Protein AF-A0A7C7KY24-F1 (afdb_monomer)

Secondary structure (DSSP, 8-state):
-----HHHHHHHHHHHHHHHHHHHHHHHHHHHS-HHHHHHHHHHHHHHHHHHHHHHHHHHHHHHHHHHHHHHHHHT-

Mean predicted 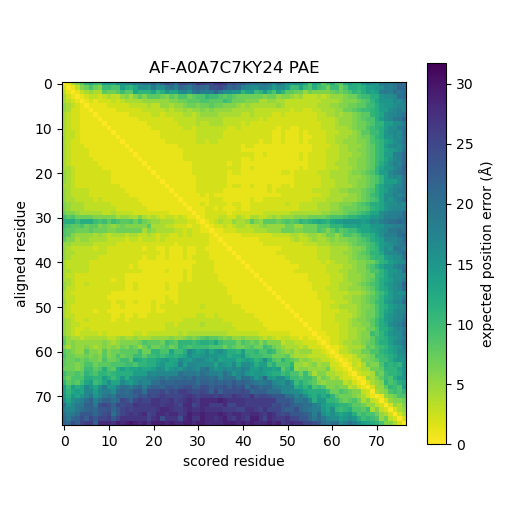aligned error: 7.01 Å

pLDDT: mean 86.79, std 15.68, range [43.62, 98.75]

Nearest PDB structures (foldseek):
  8qbv-assembly1_A  TM=7.078E-01  e=2.463E+00  Nostoc punctiforme
  8qbw-assembly1_A  TM=7.648E-01  e=3.457E+00  Nostoc punctiforme
  7o3x-assembly1_B  TM=4.780E-01  e=8.931E+00  Synechocystis sp. PCC 6803 substr. Kazusa

Foldseek 3Di:
DDDDDPVLVVVLVVLVVVLVVLVVVLVVCVVPHDPVVSVVSVVVSVVSVVVSVVSVVVSVVVVVVVVVVVVVVVVVD

Solvent-accessible surface area (backbone atoms only — not comparable to full-atom values): 4421 Å² total; per-residue (Å²): 133,92,76,76,53,75,66,55,48,50,52,46,51,55,52,49,54,52,44,52,51,49,54,57,50,49,61,55,35,70,81,75,51,59,68,74,62,48,51,52,51,51,52,51,44,50,53,52,51,52,54,48,53,49,56,57,47,53,52,54,51,51,56,51,51,50,54,52,58,53,60,52,60,60,71,78,102

Radius of gyration: 19.04 Å; Cα contacts (8 Å, |Δi|>4): 27; chains: 1; bounding box: 30×21×64 Å

Structure (mmCIF, N/CA/C/O backbone):
data_AF-A0A7C7KY24-F1
#
_entry.id   AF-A0A7C7KY24-F1
#
loop_
_atom_site.group_PDB
_atom_site.id
_atom_site.type_symbol
_atom_site.label_a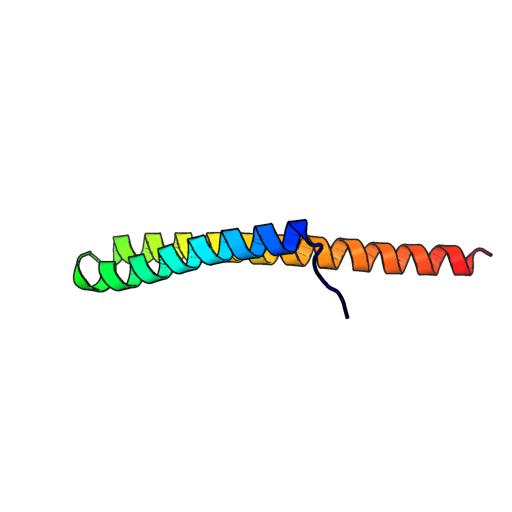tom_id
_atom_site.label_alt_id
_atom_site.label_comp_id
_atom_site.label_asym_id
_atom_site.label_entity_id
_atom_site.label_seq_id
_atom_site.pdbx_PDB_ins_code
_atom_site.Cartn_x
_atom_site.Cartn_y
_atom_site.Cartn_z
_atom_site.occupancy
_atom_site.B_iso_or_equiv
_atom_site.auth_seq_id
_atom_site.auth_comp_id
_atom_site.auth_asym_id
_atom_site.auth_atom_id
_atom_site.pdbx_PDB_model_num
ATOM 1 N N . MET A 1 1 ? 15.304 -13.246 -17.438 1.00 61.41 1 MET A N 1
ATOM 2 C CA . MET A 1 1 ? 14.502 -12.976 -16.223 1.00 61.41 1 MET A CA 1
ATOM 3 C C . MET A 1 1 ? 14.030 -11.537 -16.331 1.00 61.41 1 MET A C 1
ATOM 5 O O . MET A 1 1 ? 14.891 -10.672 -16.444 1.00 61.41 1 MET A O 1
ATOM 9 N N . MET A 1 2 ? 12.719 -11.304 -16.416 1.00 66.50 2 MET A N 1
ATOM 10 C CA . MET A 1 2 ? 12.143 -9.966 -16.642 1.00 66.50 2 MET A CA 1
ATOM 11 C C . MET A 1 2 ? 12.408 -9.049 -15.443 1.00 66.50 2 MET A C 1
ATOM 13 O O . MET A 1 2 ? 12.470 -9.523 -14.302 1.00 66.50 2 MET A O 1
ATOM 17 N N . ARG A 1 3 ? 12.626 -7.757 -15.702 1.00 74.94 3 ARG A N 1
ATOM 18 C CA . ARG A 1 3 ? 12.974 -6.749 -14.693 1.00 74.94 3 ARG A CA 1
ATOM 19 C C . ARG A 1 3 ? 12.315 -5.422 -15.050 1.00 74.94 3 ARG A C 1
ATOM 21 O O . ARG A 1 3 ? 12.523 -4.941 -16.151 1.00 74.94 3 ARG A O 1
ATOM 28 N N . LEU A 1 4 ? 11.658 -4.815 -14.064 1.00 83.38 4 LEU A N 1
ATOM 29 C CA . LEU A 1 4 ? 11.117 -3.458 -14.156 1.00 83.38 4 LEU A CA 1
ATOM 30 C C . LEU A 1 4 ? 12.183 -2.457 -14.626 1.00 83.38 4 LEU A C 1
ATOM 32 O O . LEU A 1 4 ? 13.353 -2.556 -14.217 1.00 83.38 4 LEU A O 1
ATOM 36 N N . SER A 1 5 ? 11.764 -1.435 -15.376 1.00 88.56 5 SER A N 1
ATOM 37 C CA . SER A 1 5 ? 12.609 -0.267 -15.646 1.00 88.56 5 SER A CA 1
ATOM 38 C C . SER A 1 5 ? 13.024 0.440 -14.346 1.00 88.56 5 SER A C 1
ATOM 40 O O . SER A 1 5 ? 12.451 0.234 -13.269 1.00 88.56 5 SER A O 1
ATOM 42 N N . LYS A 1 6 ? 14.047 1.302 -14.413 1.00 89.25 6 LYS A N 1
ATOM 43 C CA . LYS A 1 6 ? 14.508 2.058 -13.233 1.00 89.25 6 LYS A CA 1
ATOM 44 C C . LYS A 1 6 ? 13.404 2.967 -12.690 1.00 89.25 6 LYS A C 1
ATOM 46 O O . LYS A 1 6 ? 13.281 3.127 -11.473 1.00 89.25 6 LYS A O 1
ATOM 51 N N . GLU A 1 7 ? 12.615 3.541 -13.585 1.00 90.38 7 GLU A N 1
ATOM 52 C CA . GLU A 1 7 ? 11.506 4.440 -13.302 1.00 90.38 7 GLU A CA 1
ATOM 53 C C . GLU A 1 7 ? 10.356 3.689 -12.619 1.00 90.38 7 GLU A C 1
ATOM 55 O O . GLU A 1 7 ? 9.925 4.094 -11.537 1.00 90.38 7 GLU A O 1
ATOM 60 N N . GLU A 1 8 ? 9.929 2.550 -13.171 1.00 90.06 8 GLU A N 1
ATOM 61 C CA . GLU A 1 8 ? 8.866 1.713 -12.591 1.00 90.06 8 GLU A CA 1
ATOM 62 C C . GLU A 1 8 ? 9.289 1.097 -11.260 1.00 90.06 8 GLU A C 1
ATOM 64 O O . GLU A 1 8 ? 8.502 1.051 -10.314 1.00 90.06 8 GLU A O 1
ATOM 69 N N . LEU A 1 9 ? 10.554 0.681 -11.137 1.00 92.81 9 LEU A N 1
ATOM 70 C CA . LEU A 1 9 ? 11.110 0.202 -9.876 1.00 92.81 9 LEU A CA 1
ATOM 71 C C . LEU A 1 9 ? 11.039 1.289 -8.800 1.00 92.81 9 LEU A C 1
ATOM 73 O O . LEU A 1 9 ? 10.646 1.016 -7.663 1.00 92.81 9 LEU A O 1
ATOM 77 N N . LYS A 1 10 ? 11.433 2.520 -9.139 1.00 95.75 10 LYS A N 1
ATOM 78 C CA . LYS A 1 10 ? 11.356 3.656 -8.217 1.00 95.75 10 LYS A CA 1
ATOM 79 C C . LYS A 1 10 ? 9.907 3.925 -7.819 1.00 95.75 10 LYS A C 1
ATOM 81 O O . LYS A 1 10 ? 9.619 4.022 -6.627 1.00 95.75 10 LYS A O 1
ATOM 86 N N . GLU A 1 11 ? 8.998 3.976 -8.788 1.00 95.75 11 GLU A N 1
ATOM 87 C CA . GLU A 1 11 ? 7.579 4.210 -8.537 1.00 95.75 11 GLU A CA 1
ATOM 88 C C . GLU A 1 11 ? 6.958 3.123 -7.646 1.00 95.75 11 GLU A C 1
ATOM 90 O O . GLU A 1 11 ? 6.283 3.439 -6.659 1.00 95.75 11 GLU A O 1
ATOM 95 N N . ALA A 1 12 ? 7.213 1.847 -7.946 1.00 96.12 12 ALA A N 1
ATOM 96 C CA . ALA A 1 12 ? 6.742 0.722 -7.150 1.00 96.12 12 ALA A CA 1
ATOM 97 C C . ALA A 1 12 ? 7.256 0.817 -5.708 1.00 96.12 12 ALA A C 1
ATOM 99 O O . ALA A 1 12 ? 6.471 0.704 -4.764 1.00 96.12 12 ALA A O 1
ATOM 100 N N . LYS A 1 13 ? 8.553 1.102 -5.517 1.00 97.81 13 LYS A N 1
ATOM 101 C CA . LYS A 1 13 ? 9.151 1.264 -4.181 1.00 97.81 13 LYS A CA 1
ATOM 102 C C . LYS A 1 13 ? 8.541 2.433 -3.414 1.00 97.81 13 LYS A C 1
ATOM 104 O O . LYS A 1 13 ? 8.250 2.286 -2.229 1.00 97.81 13 LYS A O 1
ATOM 109 N N . ASP A 1 14 ? 8.303 3.568 -4.062 1.00 98.31 14 ASP A N 1
ATOM 110 C CA . ASP A 1 14 ? 7.694 4.727 -3.407 1.00 98.31 14 ASP A CA 1
ATOM 111 C C . ASP A 1 14 ? 6.235 4.460 -3.012 1.00 98.31 14 ASP A C 1
ATOM 113 O O . ASP A 1 14 ? 5.804 4.855 -1.927 1.00 98.31 14 ASP A O 1
ATOM 117 N N . ARG A 1 15 ? 5.471 3.732 -3.835 1.00 98.31 15 ARG A N 1
ATOM 118 C CA . ARG A 1 15 ? 4.114 3.288 -3.475 1.00 98.31 15 ARG A CA 1
ATOM 119 C C . ARG A 1 15 ? 4.134 2.300 -2.307 1.00 98.31 15 ARG A C 1
ATOM 121 O O . ARG A 1 15 ? 3.361 2.474 -1.367 1.00 98.31 15 ARG A O 1
ATOM 128 N N . LEU A 1 16 ? 5.045 1.326 -2.319 1.00 98.56 16 LEU A N 1
ATOM 129 C CA . LEU A 1 16 ? 5.199 0.353 -1.233 1.00 98.56 16 LEU A CA 1
ATOM 130 C C . LEU A 1 16 ? 5.584 1.017 0.097 1.00 98.56 16 LEU A C 1
ATOM 132 O O . LEU A 1 16 ? 5.010 0.670 1.123 1.00 98.56 16 LEU A O 1
ATOM 136 N N . ARG A 1 17 ? 6.457 2.033 0.090 1.00 98.69 17 ARG A N 1
ATOM 137 C CA . ARG A 1 17 ? 6.789 2.824 1.295 1.00 98.69 17 ARG A CA 1
ATOM 138 C C . ARG A 1 17 ? 5.573 3.526 1.899 1.00 98.69 17 ARG A C 1
ATOM 140 O O . ARG A 1 17 ? 5.434 3.592 3.119 1.00 9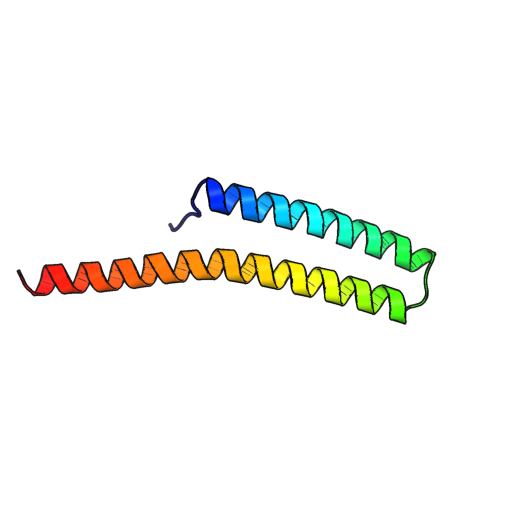8.69 17 ARG A O 1
ATOM 147 N N . ARG A 1 18 ? 4.672 4.053 1.062 1.00 98.56 18 ARG A N 1
ATOM 148 C CA . ARG A 1 18 ? 3.415 4.652 1.547 1.00 98.56 18 ARG A CA 1
ATOM 149 C C . ARG A 1 18 ? 2.509 3.594 2.174 1.00 98.56 18 ARG A C 1
ATOM 151 O O . ARG A 1 18 ? 1.965 3.834 3.247 1.00 98.56 18 ARG A O 1
ATOM 158 N N . ILE A 1 19 ? 2.394 2.426 1.541 1.00 98.75 19 ILE A N 1
ATOM 159 C CA . ILE A 1 19 ? 1.601 1.295 2.048 1.00 98.75 19 ILE A CA 1
ATOM 160 C C . ILE A 1 19 ? 2.157 0.797 3.386 1.00 98.75 19 ILE A C 1
ATOM 162 O O . ILE A 1 19 ? 1.389 0.567 4.312 1.00 98.75 19 ILE A O 1
ATOM 166 N N . GLU A 1 20 ? 3.478 0.709 3.538 1.00 98.75 20 GLU A N 1
ATOM 167 C CA . GLU A 1 20 ? 4.127 0.390 4.816 1.00 98.75 20 GLU A CA 1
ATOM 168 C C . GLU A 1 20 ? 3.706 1.376 5.921 1.00 98.75 20 GLU A C 1
ATOM 170 O O . GLU A 1 20 ? 3.381 0.975 7.039 1.00 98.75 20 GLU A O 1
ATOM 175 N N . GLY A 1 21 ? 3.640 2.673 5.598 1.00 98.56 21 GLY A N 1
ATOM 176 C CA . GLY A 1 21 ? 3.086 3.694 6.487 1.00 98.56 21 GLY A CA 1
ATOM 177 C C . GLY A 1 21 ? 1.622 3.442 6.861 1.00 98.56 21 GLY A C 1
ATOM 178 O O . GLY A 1 21 ? 1.279 3.542 8.037 1.00 98.56 21 GLY A O 1
ATOM 179 N N . GLN A 1 22 ? 0.779 3.065 5.895 1.00 98.44 22 GLN A N 1
ATOM 180 C CA . GLN A 1 22 ? -0.625 2.714 6.148 1.00 98.44 22 GLN A CA 1
ATOM 181 C C . GLN A 1 22 ? -0.747 1.503 7.076 1.00 98.44 22 GLN A C 1
ATOM 183 O O . GLN A 1 22 ? -1.519 1.549 8.027 1.00 98.44 22 GLN A O 1
ATOM 188 N N . VAL A 1 23 ? 0.043 0.449 6.848 1.00 98.56 23 VAL A N 1
ATOM 189 C CA . VAL A 1 23 ? 0.044 -0.761 7.686 1.00 98.56 23 VAL A CA 1
ATOM 190 C C . VAL A 1 23 ? 0.464 -0.431 9.119 1.00 98.56 23 VAL A C 1
ATOM 192 O O . VAL A 1 23 ? -0.219 -0.839 10.055 1.00 98.56 23 VAL A O 1
ATOM 195 N N . ARG A 1 24 ? 1.512 0.383 9.308 1.00 98.31 24 ARG A N 1
ATOM 196 C CA . ARG A 1 24 ? 1.886 0.881 10.644 1.00 98.31 24 ARG A CA 1
ATOM 197 C C . ARG A 1 24 ? 0.780 1.710 11.298 1.00 98.31 24 ARG A C 1
ATOM 199 O O . ARG A 1 24 ? 0.582 1.615 12.503 1.00 98.31 24 ARG A O 1
ATOM 206 N N . GLY A 1 25 ? 0.067 2.526 10.522 1.00 97.94 25 GLY A N 1
ATOM 207 C CA . GLY A 1 25 ? -1.086 3.285 11.009 1.00 97.94 25 GLY A CA 1
ATOM 208 C C . GLY A 1 25 ? -2.217 2.373 11.483 1.00 97.94 25 GLY A C 1
ATOM 209 O O . GLY A 1 25 ? -2.720 2.554 12.586 1.00 97.94 25 GLY A O 1
ATOM 210 N N . ILE A 1 26 ? -2.551 1.346 10.697 1.00 98.19 26 ILE A N 1
ATOM 211 C CA . ILE A 1 26 ? -3.561 0.334 11.041 1.00 98.19 26 ILE A CA 1
ATOM 212 C C . ILE A 1 26 ? -3.207 -0.364 12.358 1.00 98.19 26 ILE A C 1
ATOM 214 O O . ILE A 1 26 ? -4.089 -0.544 13.190 1.00 98.19 26 ILE A O 1
ATOM 218 N N . GLN A 1 27 ? -1.930 -0.706 12.578 1.00 98.00 27 GLN A N 1
ATOM 219 C CA . GLN A 1 27 ? -1.485 -1.313 13.838 1.00 98.00 27 GLN A CA 1
ATOM 220 C C . GLN A 1 27 ? -1.807 -0.432 15.053 1.00 98.00 27 GLN A C 1
ATOM 222 O O . GLN A 1 27 ? -2.318 -0.947 16.037 1.00 98.00 27 GLN A O 1
ATOM 227 N N . ARG A 1 28 ? -1.576 0.886 14.969 1.00 97.44 28 ARG A N 1
ATOM 228 C CA . ARG A 1 28 ? -1.914 1.829 16.054 1.00 97.44 28 ARG A CA 1
ATOM 229 C C . ARG A 1 28 ? -3.423 1.969 16.245 1.00 97.44 28 ARG A C 1
ATOM 231 O O . ARG A 1 28 ? -3.910 1.995 17.366 1.00 97.44 28 ARG A O 1
ATOM 238 N N . MET A 1 29 ? -4.178 2.000 15.146 1.00 97.56 29 MET A N 1
ATOM 239 C CA . MET A 1 29 ? -5.636 2.131 15.207 1.00 97.56 29 MET A CA 1
ATOM 240 C C . MET A 1 29 ? -6.323 0.964 15.918 1.00 97.56 29 MET A C 1
ATOM 242 O O . MET A 1 29 ? -7.408 1.166 16.446 1.00 97.56 29 MET A O 1
ATOM 246 N N . LEU A 1 30 ? -5.722 -0.230 15.948 1.00 96.44 30 LEU A N 1
ATOM 247 C CA . LEU A 1 30 ? -6.284 -1.372 16.681 1.00 96.44 30 LEU A CA 1
ATOM 248 C C . LEU A 1 30 ? -6.413 -1.109 18.187 1.00 96.44 30 LEU A C 1
ATOM 250 O O . LEU A 1 30 ? -7.280 -1.699 18.823 1.00 96.44 30 LEU A O 1
ATOM 254 N N . GLU A 1 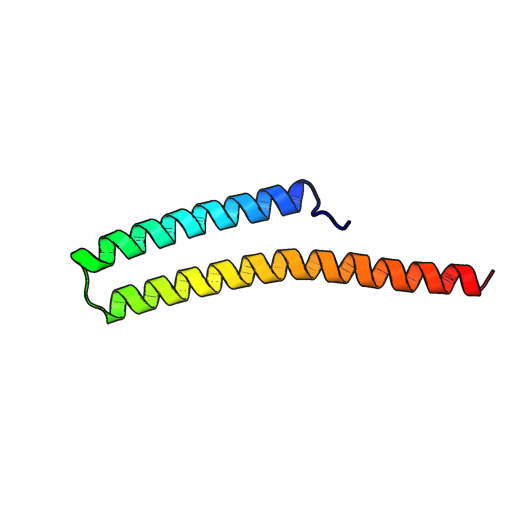31 ? -5.568 -0.240 18.743 1.00 94.06 31 GLU A N 1
ATOM 255 C CA . GLU A 1 31 ? -5.586 0.128 20.163 1.00 94.06 31 GLU A CA 1
ATOM 256 C C . GLU A 1 31 ? -6.473 1.357 20.433 1.00 94.06 31 GLU A C 1
ATOM 258 O O . GLU A 1 31 ? -6.944 1.547 21.552 1.00 94.06 31 GLU A O 1
ATOM 263 N N . GLU A 1 32 ? -6.724 2.184 19.412 1.00 92.44 32 GLU A N 1
ATOM 264 C CA . GLU A 1 32 ? -7.295 3.532 19.563 1.00 92.44 32 GLU A CA 1
ATOM 265 C C . GLU A 1 32 ? -8.689 3.717 18.930 1.00 92.44 32 GLU A C 1
ATOM 267 O O . GLU A 1 32 ? -9.346 4.725 19.197 1.00 92.44 32 GLU A O 1
ATOM 272 N N . ARG A 1 33 ? -9.133 2.822 18.033 1.00 94.19 33 ARG A N 1
ATOM 273 C CA . ARG A 1 33 ? -10.291 3.052 17.142 1.00 94.19 33 ARG A CA 1
ATOM 274 C C . ARG A 1 33 ? -11.242 1.867 17.060 1.00 94.19 33 ARG A C 1
ATOM 276 O O . ARG A 1 33 ? -10.874 0.723 17.312 1.00 94.19 33 ARG A O 1
ATOM 283 N N . GLU A 1 34 ? -12.477 2.142 16.640 1.00 92.62 34 GLU A N 1
ATOM 284 C CA . GLU A 1 34 ? -13.487 1.104 16.439 1.00 92.62 34 GLU A CA 1
ATOM 285 C C . GLU A 1 34 ? -13.214 0.261 15.184 1.00 92.62 34 GLU A C 1
ATOM 287 O O . GLU A 1 34 ? -12.709 0.743 14.162 1.00 92.62 34 GLU A O 1
ATOM 292 N N . CYS A 1 35 ? -13.617 -1.014 15.228 1.00 95.38 35 CYS A N 1
ATOM 293 C CA . CYS A 1 35 ? -13.379 -1.974 14.149 1.00 95.38 35 CYS A CA 1
ATOM 294 C C . CYS A 1 35 ? -13.833 -1.499 12.751 1.00 95.38 35 CYS A C 1
ATOM 296 O O . CYS A 1 35 ? -13.080 -1.728 11.800 1.00 95.38 35 CYS A O 1
ATOM 298 N N . PRO A 1 36 ? -14.993 -0.830 12.566 1.00 97.12 36 PRO A N 1
ATOM 299 C CA . PRO A 1 36 ? -15.403 -0.348 11.246 1.00 97.12 36 PRO A CA 1
ATOM 300 C C . PRO A 1 36 ? -14.399 0.627 10.617 1.00 97.12 36 PRO A C 1
ATOM 302 O O . PRO A 1 36 ? -14.123 0.539 9.420 1.00 97.12 36 PRO A O 1
ATOM 305 N N . GLU A 1 37 ? -13.794 1.511 11.413 1.00 96.44 37 GLU A N 1
ATOM 306 C CA . GLU A 1 37 ? -12.799 2.471 10.926 1.00 96.44 37 GLU A CA 1
ATOM 307 C C . GLU A 1 37 ? -11.501 1.775 10.503 1.00 96.44 37 GLU A C 1
ATOM 309 O O . GLU A 1 37 ? -10.920 2.095 9.460 1.00 96.44 37 GLU A O 1
ATOM 314 N N . VAL A 1 38 ? -11.069 0.776 11.279 1.00 98.06 38 VAL A N 1
ATOM 315 C CA . VAL A 1 38 ? -9.896 -0.049 10.961 1.00 98.06 38 VAL A CA 1
ATOM 316 C C . VAL A 1 38 ? -10.115 -0.821 9.655 1.00 98.06 38 VAL A C 1
ATOM 318 O O . VAL A 1 38 ? -9.231 -0.846 8.796 1.00 98.06 38 VAL A O 1
ATOM 321 N N . ILE A 1 39 ? -11.307 -1.396 9.452 1.00 98.12 39 ILE A N 1
ATOM 322 C CA . ILE A 1 39 ? -11.663 -2.130 8.225 1.00 98.12 39 ILE A CA 1
ATOM 323 C C . ILE A 1 39 ? -11.561 -1.227 6.989 1.00 98.12 39 ILE A C 1
ATOM 325 O O . ILE A 1 39 ? -11.035 -1.656 5.957 1.00 98.12 39 ILE A O 1
ATOM 329 N N . VAL A 1 40 ? -12.001 0.032 7.086 1.00 98.25 40 VAL A N 1
ATOM 330 C CA . VAL A 1 40 ? -11.874 1.006 5.989 1.00 98.25 40 VAL A CA 1
ATOM 3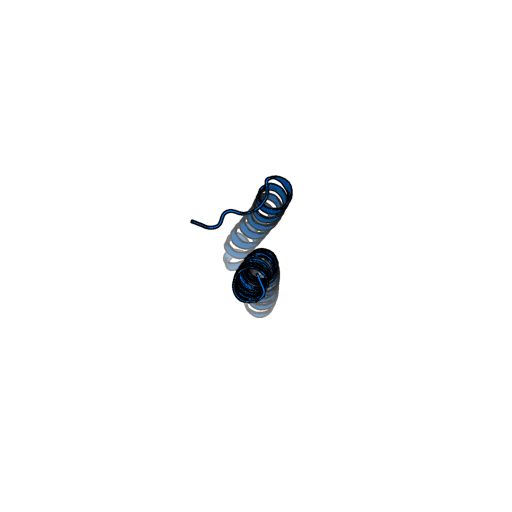31 C C . VAL A 1 40 ? -10.404 1.243 5.629 1.00 98.25 40 VAL A C 1
ATOM 333 O O . VAL A 1 40 ? -10.054 1.250 4.446 1.00 98.25 40 VAL A O 1
ATOM 336 N N . GLN A 1 41 ? -9.518 1.371 6.620 1.00 98.31 41 GLN A N 1
ATOM 337 C CA . GLN A 1 41 ? -8.087 1.565 6.361 1.00 98.31 41 GLN A CA 1
ATOM 338 C C . GLN A 1 41 ? -7.416 0.318 5.778 1.00 98.31 41 GLN A C 1
ATOM 340 O O . GLN A 1 41 ? -6.607 0.430 4.854 1.00 98.31 41 GLN A O 1
ATOM 345 N N . ILE A 1 42 ? -7.802 -0.878 6.230 1.00 98.44 42 ILE A N 1
ATOM 346 C CA . ILE A 1 42 ? -7.351 -2.139 5.624 1.00 98.44 42 ILE A CA 1
ATOM 347 C C . ILE A 1 42 ? -7.774 -2.206 4.151 1.00 98.44 42 ILE A C 1
ATOM 349 O O . ILE A 1 42 ? -6.961 -2.536 3.283 1.00 98.44 42 ILE A O 1
ATOM 353 N N . ALA A 1 43 ? -9.022 -1.846 3.835 1.00 98.50 43 ALA A N 1
ATOM 354 C CA . ALA A 1 43 ? -9.501 -1.804 2.457 1.00 98.50 43 ALA A CA 1
ATOM 355 C C . ALA A 1 43 ? -8.712 -0.792 1.605 1.00 98.50 43 ALA A C 1
ATOM 357 O O . ALA A 1 43 ? -8.382 -1.085 0.451 1.00 98.50 43 ALA A O 1
ATOM 358 N N . ALA A 1 44 ? -8.352 0.363 2.172 1.00 98.38 44 ALA A N 1
ATOM 359 C CA . ALA A 1 44 ? -7.511 1.356 1.509 1.00 98.38 44 ALA A CA 1
ATOM 360 C C . ALA A 1 44 ? -6.100 0.815 1.206 1.00 98.38 44 ALA A C 1
ATOM 362 O O . ALA A 1 44 ? -5.633 0.944 0.071 1.00 98.38 44 ALA A O 1
ATOM 363 N N . ALA A 1 45 ? -5.453 0.155 2.173 1.00 98.56 45 ALA A N 1
ATOM 364 C CA . ALA A 1 45 ? -4.142 -0.471 1.984 1.00 98.56 45 ALA A CA 1
ATOM 365 C C . ALA A 1 45 ? -4.186 -1.586 0.923 1.00 98.56 45 ALA A C 1
ATOM 367 O O . ALA A 1 45 ? -3.331 -1.638 0.036 1.00 98.56 45 ALA A O 1
ATOM 368 N N . ARG A 1 46 ? -5.230 -2.427 0.936 1.00 98.62 46 ARG A N 1
ATOM 369 C CA . ARG A 1 46 ? -5.453 -3.463 -0.088 1.00 98.62 46 ARG A CA 1
ATOM 370 C C . ARG A 1 46 ? -5.602 -2.860 -1.486 1.00 98.62 46 ARG A C 1
ATOM 372 O O . ARG A 1 46 ? -4.971 -3.325 -2.430 1.00 98.62 46 ARG A O 1
ATOM 379 N N . ASN A 1 47 ? -6.402 -1.805 -1.629 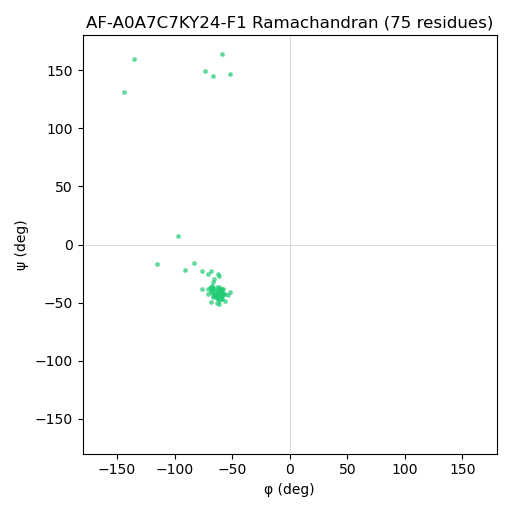1.00 98.62 47 ASN A N 1
ATOM 380 C CA . ASN A 1 47 ? -6.573 -1.121 -2.913 1.00 98.62 47 ASN A CA 1
ATOM 381 C C . ASN A 1 47 ? -5.264 -0.488 -3.408 1.00 98.62 47 ASN A C 1
ATOM 383 O O . ASN A 1 47 ? -4.984 -0.510 -4.607 1.00 98.62 47 ASN A O 1
ATOM 387 N N . ALA A 1 48 ? -4.444 0.054 -2.505 1.00 98.50 48 ALA A N 1
ATOM 388 C CA . ALA A 1 48 ? -3.127 0.575 -2.852 1.00 98.50 48 ALA A CA 1
ATOM 389 C C . ALA A 1 48 ? -2.176 -0.539 -3.327 1.00 98.50 48 ALA A C 1
ATOM 391 O O . ALA A 1 48 ? -1.509 -0.364 -4.349 1.00 98.50 48 ALA A O 1
ATOM 392 N N . LEU A 1 49 ? -2.171 -1.700 -2.662 1.00 98.62 49 LEU A N 1
ATOM 393 C CA . LEU A 1 49 ? -1.412 -2.881 -3.094 1.00 98.62 49 LEU A CA 1
ATOM 394 C C . LEU A 1 49 ? -1.849 -3.373 -4.478 1.00 98.62 49 LEU A C 1
ATOM 396 O O . LEU A 1 49 ? -0.997 -3.603 -5.333 1.00 98.62 49 LEU A O 1
ATOM 400 N N . ASN A 1 50 ? -3.156 -3.445 -4.744 1.00 98.38 50 ASN A N 1
ATOM 401 C CA . ASN A 1 50 ? -3.676 -3.836 -6.059 1.00 98.38 50 ASN A CA 1
ATOM 402 C C . ASN A 1 50 ? -3.163 -2.916 -7.178 1.00 98.38 50 ASN A C 1
ATOM 404 O O . ASN A 1 50 ? -2.822 -3.383 -8.262 1.00 98.38 50 ASN A O 1
ATOM 408 N N . LYS A 1 51 ? -3.040 -1.609 -6.917 1.00 97.56 51 LYS A N 1
ATOM 409 C CA . LYS A 1 51 ? -2.468 -0.660 -7.886 1.00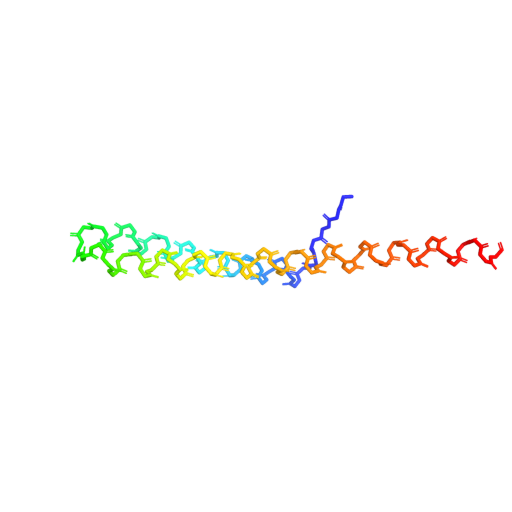 97.56 51 LYS A CA 1
ATOM 410 C C . LYS A 1 51 ? -0.980 -0.901 -8.150 1.00 97.56 51 LYS A C 1
ATOM 412 O O . 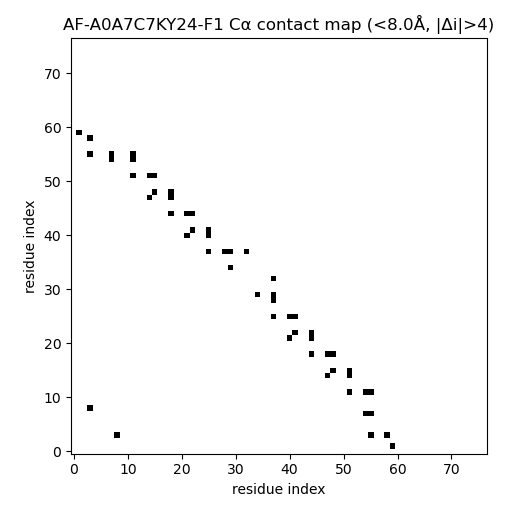LYS A 1 51 ? -0.526 -0.629 -9.255 1.00 97.56 51 LYS A O 1
ATOM 417 N N . VAL A 1 52 ? -0.218 -1.371 -7.160 1.00 96.94 52 VAL A N 1
ATOM 418 C CA . VAL A 1 52 ? 1.188 -1.769 -7.358 1.00 96.94 52 VAL A CA 1
ATOM 419 C C . VAL A 1 52 ? 1.266 -3.063 -8.165 1.00 96.94 52 VAL A C 1
ATOM 421 O O . VAL A 1 52 ? 2.060 -3.145 -9.095 1.00 96.94 52 VAL A O 1
ATOM 424 N N . ALA A 1 53 ? 0.409 -4.043 -7.868 1.00 95.56 53 ALA A N 1
ATOM 425 C CA . ALA A 1 53 ? 0.344 -5.285 -8.634 1.00 95.56 53 ALA A CA 1
ATOM 426 C C . ALA A 1 53 ? 0.022 -5.028 -10.116 1.00 95.56 53 ALA A C 1
ATOM 428 O O . ALA A 1 53 ? 0.681 -5.583 -10.990 1.00 95.56 53 ALA A O 1
ATOM 429 N N . LEU A 1 54 ? -0.934 -4.136 -10.403 1.00 94.12 54 LEU A N 1
ATOM 430 C CA . LEU A 1 54 ? -1.277 -3.748 -11.773 1.00 94.12 54 LEU A CA 1
ATOM 431 C C . LEU A 1 54 ? -0.126 -3.050 -12.505 1.00 94.12 54 LEU A C 1
ATOM 433 O O . LEU A 1 54 ? 0.096 -3.357 -13.670 1.00 94.12 54 LEU A O 1
ATOM 437 N N . LEU A 1 55 ? 0.616 -2.160 -11.835 1.00 91.75 55 LEU A N 1
ATOM 438 C CA . LEU A 1 55 ? 1.805 -1.515 -12.410 1.00 91.75 55 LEU A CA 1
ATOM 439 C C . LEU A 1 55 ? 2.817 -2.569 -12.890 1.00 91.75 55 LEU A C 1
ATOM 441 O O . LEU A 1 55 ? 3.279 -2.519 -14.022 1.00 91.75 55 LEU A O 1
ATOM 445 N N . ILE A 1 56 ? 3.110 -3.555 -12.039 1.00 90.75 56 ILE A N 1
ATOM 446 C CA . ILE A 1 56 ? 4.066 -4.628 -12.347 1.00 90.75 56 ILE A CA 1
ATOM 447 C C . ILE A 1 56 ? 3.532 -5.542 -13.461 1.00 90.75 56 ILE A C 1
ATOM 449 O O . ILE A 1 56 ? 4.281 -5.970 -14.335 1.00 90.75 56 ILE A O 1
ATOM 453 N N . LEU A 1 57 ? 2.230 -5.841 -13.453 1.00 89.50 57 LEU A N 1
ATOM 454 C CA . LEU A 1 57 ? 1.604 -6.691 -14.465 1.00 89.50 57 LEU A CA 1
ATOM 455 C C . LEU A 1 57 ? 1.563 -6.031 -15.852 1.00 89.50 57 LEU A C 1
ATOM 457 O O . LEU A 1 57 ? 1.706 -6.720 -16.863 1.00 89.50 57 LEU A O 1
ATOM 461 N N . GLN A 1 58 ? 1.346 -4.716 -15.915 1.00 85.69 58 GLN A N 1
ATOM 462 C CA . GLN A 1 58 ? 1.348 -3.966 -17.174 1.00 85.69 58 GLN A CA 1
ATOM 463 C C . GLN A 1 58 ? 2.702 -4.060 -17.880 1.00 85.69 58 GLN A C 1
ATOM 465 O O . GLN A 1 58 ? 2.730 -4.279 -19.091 1.00 85.69 58 GLN A O 1
ATOM 470 N N . ASP A 1 59 ? 3.792 -3.963 -17.121 1.00 78.00 59 ASP A N 1
ATOM 471 C CA . ASP A 1 59 ? 5.150 -4.139 -17.638 1.00 78.00 59 ASP A CA 1
ATOM 472 C C . ASP A 1 59 ? 5.367 -5.568 -18.167 1.00 78.00 59 ASP A C 1
ATOM 474 O O . ASP A 1 59 ? 5.692 -5.766 -19.339 1.00 78.00 59 ASP A O 1
ATOM 478 N N . TYR A 1 60 ? 5.013 -6.577 -17.359 1.00 78.25 60 TYR A N 1
ATOM 479 C CA . TYR A 1 60 ? 5.069 -7.986 -17.769 1.00 78.25 60 TYR A CA 1
ATOM 480 C C . TYR A 1 60 ? 4.304 -8.258 -19.075 1.00 78.25 60 TYR A C 1
ATOM 482 O O . TYR A 1 60 ? 4.783 -8.967 -19.961 1.00 78.25 60 TYR A O 1
ATOM 490 N N . THR A 1 61 ? 3.108 -7.684 -19.214 1.00 79.06 61 THR A N 1
ATOM 491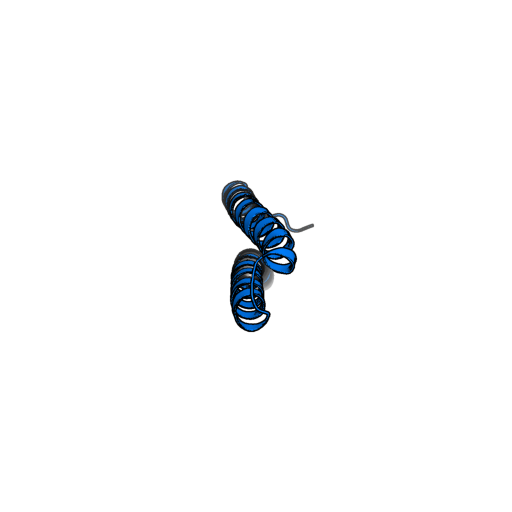 C CA . THR A 1 61 ? 2.258 -7.907 -20.390 1.00 79.06 61 THR A CA 1
ATOM 492 C C . THR A 1 61 ? 2.823 -7.217 -21.632 1.00 79.06 61 THR A C 1
ATOM 494 O O . THR A 1 61 ? 2.767 -7.794 -22.717 1.00 79.06 61 THR A O 1
ATOM 497 N N . ARG A 1 62 ? 3.393 -6.010 -21.494 1.00 74.88 62 ARG A N 1
ATOM 498 C CA . ARG A 1 62 ? 4.012 -5.280 -22.610 1.00 74.88 62 ARG A CA 1
ATOM 499 C C . ARG A 1 62 ? 5.183 -6.065 -23.197 1.00 74.88 62 ARG A C 1
ATOM 501 O O . ARG A 1 62 ? 5.185 -6.324 -24.397 1.00 74.88 62 ARG A O 1
ATOM 508 N N . GLU A 1 63 ? 6.116 -6.508 -22.359 1.00 67.56 63 GLU A N 1
ATOM 509 C CA . GLU A 1 63 ? 7.279 -7.278 -22.815 1.00 67.56 63 GLU A CA 1
ATOM 510 C C . GLU A 1 63 ? 6.893 -8.671 -23.346 1.00 67.56 63 GLU A C 1
ATOM 512 O O . GLU A 1 63 ? 7.467 -9.140 -24.329 1.00 67.56 63 GLU A O 1
ATOM 517 N N . CYS A 1 64 ? 5.890 -9.335 -22.753 1.00 74.44 64 CYS A N 1
ATOM 518 C CA . CYS A 1 64 ? 5.387 -10.612 -23.269 1.00 74.44 64 CYS A CA 1
ATOM 519 C C . CYS A 1 64 ? 4.801 -10.461 -24.685 1.00 74.44 64 CYS A C 1
ATOM 521 O O . CYS A 1 64 ? 5.126 -11.247 -25.578 1.00 74.44 64 CYS A O 1
ATOM 523 N N . LEU A 1 65 ? 4.000 -9.416 -24.918 1.00 72.25 65 LEU A N 1
ATOM 524 C CA . LEU A 1 65 ? 3.444 -9.108 -26.238 1.00 72.25 65 LEU A CA 1
ATOM 525 C C . LEU A 1 65 ? 4.525 -8.685 -27.245 1.00 72.25 65 LEU A C 1
ATOM 527 O O . LEU A 1 65 ? 4.454 -9.061 -28.415 1.00 72.25 65 LEU A O 1
ATOM 531 N N . GLU A 1 66 ? 5.544 -7.936 -26.821 1.00 69.62 66 GLU A N 1
ATOM 532 C CA . GLU A 1 66 ? 6.689 -7.591 -27.674 1.00 69.62 66 GLU A CA 1
ATOM 533 C C . GLU A 1 66 ? 7.496 -8.830 -28.078 1.00 69.62 66 GLU A C 1
ATOM 535 O O . GLU A 1 66 ? 7.853 -8.970 -29.252 1.00 69.62 66 GLU A O 1
ATOM 540 N N . GLY A 1 67 ? 7.703 -9.778 -27.160 1.00 67.06 67 GLY A N 1
ATOM 541 C CA . GLY A 1 67 ? 8.335 -11.065 -27.457 1.00 67.06 67 GLY A CA 1
ATOM 542 C C . GLY A 1 67 ? 7.568 -11.879 -28.506 1.00 67.06 67 GLY A C 1
ATOM 543 O O . GLY A 1 67 ? 8.177 -12.437 -29.419 1.00 67.06 67 GLY A O 1
ATOM 544 N N . MET A 1 68 ? 6.231 -11.888 -28.444 1.00 61.31 68 MET A N 1
ATOM 545 C CA . MET A 1 68 ? 5.390 -12.574 -29.436 1.00 61.31 68 MET A CA 1
ATOM 546 C C . MET A 1 68 ? 5.478 -11.922 -30.824 1.00 61.31 68 MET A C 1
ATOM 548 O O . MET A 1 68 ? 5.695 -12.616 -31.814 1.00 61.31 68 MET A O 1
ATOM 552 N N . ARG A 1 69 ? 5.407 -10.586 -30.900 1.00 61.91 69 ARG A N 1
ATOM 553 C CA . ARG A 1 69 ? 5.524 -9.838 -32.171 1.00 61.91 69 ARG A CA 1
ATOM 554 C C . ARG A 1 69 ? 6.908 -9.960 -32.811 1.00 61.91 69 ARG A C 1
ATOM 556 O O . ARG A 1 69 ? 7.040 -9.863 -34.030 1.00 61.91 69 ARG A O 1
ATOM 563 N N . SER A 1 70 ? 7.944 -10.130 -31.993 1.00 59.72 70 SER A N 1
ATOM 564 C CA . SER A 1 70 ? 9.316 -10.383 -32.453 1.00 59.72 70 SER A CA 1
ATOM 565 C C . SER A 1 70 ? 9.427 -11.746 -33.141 1.00 59.72 70 SER A C 1
ATOM 567 O O . SER A 1 70 ? 9.998 -11.836 -34.225 1.00 59.72 70 SER A O 1
ATOM 569 N N . GLY A 1 71 ? 8.808 -12.780 -32.560 1.00 58.66 71 GLY A N 1
ATOM 570 C CA . GLY A 1 71 ? 8.794 -14.134 -33.121 1.00 58.66 71 GLY A CA 1
ATOM 571 C C . GLY A 1 71 ? 7.986 -14.279 -34.416 1.00 58.66 71 GLY A C 1
ATOM 572 O O . GLY A 1 71 ? 8.249 -15.190 -35.198 1.00 58.66 71 GLY A O 1
ATOM 573 N N . GLU A 1 72 ? 7.029 -13.385 -34.680 1.00 56.78 72 GLU A N 1
ATOM 574 C CA . GLU A 1 72 ? 6.281 -13.348 -35.947 1.00 56.78 72 GLU A CA 1
ATOM 575 C C . GLU A 1 72 ? 7.114 -12.751 -37.096 1.00 56.78 72 GLU A C 1
ATOM 577 O O . GLU A 1 72 ? 7.100 -13.287 -38.201 1.00 56.78 72 GLU A O 1
ATOM 582 N N . ARG A 1 73 ? 7.925 -11.712 -36.839 1.00 52.25 73 ARG A N 1
ATOM 583 C CA . ARG A 1 73 ? 8.770 -11.073 -37.874 1.00 52.25 73 ARG A CA 1
ATOM 584 C C . ARG A 1 73 ? 9.945 -11.928 -38.347 1.00 52.25 73 ARG A C 1
ATOM 586 O O . ARG A 1 73 ? 10.426 -11.711 -39.455 1.00 52.25 73 ARG A O 1
ATOM 593 N N . GLU A 1 74 ? 10.426 -12.860 -37.527 1.00 52.97 74 GLU A N 1
ATOM 594 C CA . GLU A 1 74 ? 11.455 -13.830 -37.934 1.00 52.97 74 GLU A CA 1
ATOM 595 C C . GLU A 1 74 ? 10.892 -14.957 -38.808 1.00 52.97 74 GLU A C 1
ATOM 597 O O . GLU A 1 74 ? 11.640 -15.553 -39.572 1.00 52.97 74 GLU A O 1
ATOM 602 N N . ARG A 1 75 ? 9.583 -15.238 -38.740 1.00 52.31 75 ARG A N 1
ATOM 603 C CA . ARG A 1 75 ? 8.930 -16.264 -39.575 1.00 52.31 75 ARG A CA 1
ATOM 604 C C . ARG A 1 75 ? 8.546 -15.770 -40.971 1.00 52.31 75 ARG A C 1
ATOM 606 O O . ARG A 1 75 ? 8.266 -16.592 -41.835 1.00 52.31 75 ARG A O 1
ATOM 613 N N . GLU A 1 76 ? 8.524 -14.456 -41.186 1.00 46.50 76 GLU A N 1
ATOM 614 C CA . GLU A 1 76 ? 8.245 -13.818 -42.483 1.00 46.50 76 GLU A CA 1
ATOM 615 C C . GLU A 1 76 ? 9.515 -13.421 -43.265 1.00 46.50 76 GLU A C 1
ATOM 617 O O . GLU A 1 76 ? 9.410 -12.761 -44.300 1.00 46.50 76 GLU A O 1
ATOM 622 N N . ARG A 1 77 ? 10.712 -13.802 -42.794 1.00 43.62 77 ARG A N 1
ATOM 623 C CA . ARG A 1 77 ? 11.989 -13.600 -43.501 1.00 43.62 77 ARG A CA 1
ATOM 624 C C . ARG A 1 77 ? 12.581 -14.901 -44.017 1.00 43.62 77 ARG A C 1
ATOM 626 O O . ARG A 1 77 ? 12.488 -15.914 -43.295 1.00 43.62 77 ARG A O 1
#

Sequence (77 aa):
MMRLSKEELKEAKDRLRRIEGQVRGIQRMLEERECPEVIVQIAAARNALNKVALLILQDYTRECLEGMRSGERERER